Protein 5O5S (pdb70)

Nearest PDB structures (foldseek):
  5o5s-assembly1_A-2  TM=1.008E+00  e=9.135E-25  Escherichia coli
  5o5o-assembly1_A  TM=9.951E-01  e=2.339E-22  Escheric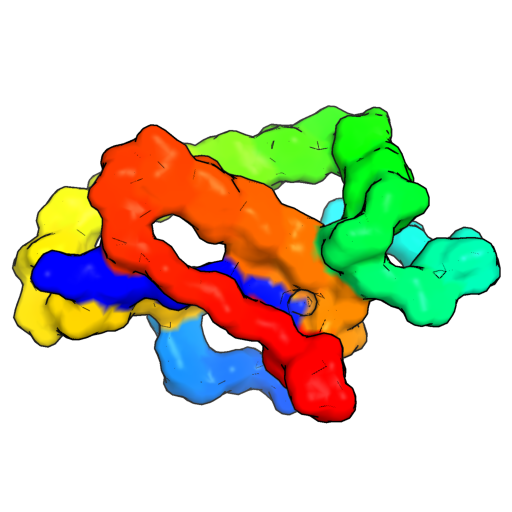hia coli
  5o5o-assembly1_B  TM=9.951E-01  e=4.835E-22  Escherichia coli
  5o5q-assembly1_A  TM=9.933E-01  e=6.726E-22  Escherichia coli
  5o5q-assembly1_C  TM=9.916E-01  e=3.070E-21  Escherichia coli

InterPro domains:
  IPR005337 RapZ-like family [MF_00636] (1-281)
  IPR005337 RapZ-like family [NF003828] (3-278)
  IPR005337 RapZ-like family [PIRSF005052] (2-283)
  IPR005337 RapZ-like family [PTHR30448] (2-283)
  IPR027417 P-loop containing nucleoside triphosphate hydrolase [G3DSA:3.40.50.300] (2-163)
  IPR027417 P-loop containing nucleoside triphosphate hydrolase [SSF52540] (2-151)
  IPR053930 RapZ-like, N-terminal domain [PF03668] (1-155)
  IPR053931 RapZ, C-terminal domain [PF22740] (161-279)

B-factor: mean 20.08, std 12.43, range [7.6, 77.26]

Foldseek 3Di:
DAEEEQEEFAVQVPDDPPAPAEAEPQVADDCCPVVVCNVAFQVDDVLVVVRVVDPVLVVVLVVVLVVVVVCVVVQVPVPHRYHYYYYYHHGQGGSSVNSSVSNQVVVVVVVHRYYYYRVNVVD

Solvent-accessible surface area: 6768 Å² total; per-residue (Å²): 135,13,24,2,18,0,0,0,3,0,49,128,101,39,95,14,179,61,27,70,60,58,37,62,0,106,136,4,25,58,1,105,188,57,108,76,7,41,93,56,25,3,89,54,168,62,0,25,53,35,1,81,168,57,118,71,0,112,70,31,20,95,90,8,57,31,97,0,56,107,88,6,84,123,15,69,113,77,119,80,76,126,0,4,0,0,0,0,5,70,26,0,68,24,15,0,0,18,0,0,45,56,0,9,85,46,0,150,67,146,70,72,79,41,112,53,93,21,63,27,50,100,158

Organism: Escherichia coli (strain K12) (NCBI:txid83333)

Radius of gyration: 14.07 Å; Cα contacts (8 Å, |Δi|>4): 223; chains: 1; bounding box: 33×39×24 Å

GO terms:
  GO:0060090 molecular adaptor activity (F, IDA)
  GO:0097367 carbohydrate derivative binding (F, IDA)
  GO:0003723 RNA binding (F, IDA)
  GO:0042802 identical protein binding (F, IDA)
  GO:0032991 protein-containing complex (C, IDA)
  GO:0051289 protein homotetramerization (P, IDA)
  GO:0050779 RNA destabilization (P, IMP)
  GO:0005515 protein binding (F, IPI)

Sequence (123 aa):
ELTMVFFESFGFKHGIPIDADYVFDVRFLPNPHWDPKLRPMTGLDKPVAAFLDRHTTEVHNFIYQTRSYLELWLPMLETNNRSYLTVAIGCTGGKHRSVYIAEQLADYFRSRGKNVQQSRHRTTLEK

Structure (mmCIF, N/CA/C/O backbone):
data_5O5S
#
_entry.id   5O5S
#
_cell.length_a   61.720
_cell.length_b   61.720
_cell.length_c   124.530
_cell.angle_alpha   90.00
_cell.angle_beta   90.00
_cell.angle_gamma   120.00
#
_symmetry.space_group_name_H-M   'P 65 2 2'
#
loop_
_entity.id
_entity.type
_entity.pdbx_description
1 polymer 'RNase adapter protein RapZ'
2 non-polymer 'MALONATE ION'
3 water water
#
loop_
_atom_site.group_PDB
_atom_site.id
_atom_site.type_symbol
_atom_site.label_atom_id
_atom_site.label_alt_id
_atom_site.label_comp_id
_atom_site.label_asym_id
_atom_site.label_entity_id
_atom_site.label_seq_id
_atom_site.pdbx_PDB_ins_code
_atom_site.Cartn_x
_atom_site.Cartn_y
_atom_site.Cartn_z
_atom_site.occupancy
_atom_site.B_iso_or_equiv
_atom_site.auth_seq_id
_atom_site.auth_comp_id
_atom_site.auth_asym_id
_atom_site.auth_atom_id
_atom_site.pdbx_PDB_model_num
ATOM 1 N N . GLU A 1 6 ? 36.430 -28.811 -30.025 1.00 37.19 159 GLU A N 1
ATOM 2 C CA . GLU A 1 6 ? 36.873 -27.910 -28.962 1.00 37.52 159 GLU A CA 1
ATOM 3 C C . GLU A 1 6 ? 35.749 -27.605 -27.980 1.00 33.38 159 GLU A C 1
ATOM 4 O O . GLU A 1 6 ? 34.572 -27.725 -28.303 1.00 36.23 159 GLU A O 1
ATOM 6 N N . LEU A 1 7 ? 36.135 -27.226 -26.771 1.00 29.22 160 LEU A N 1
ATOM 7 C CA . LEU A 1 7 ? 35.189 -26.765 -25.764 1.00 23.79 160 LEU A CA 1
ATOM 8 C C . LEU A 1 7 ? 34.335 -25.642 -26.338 1.00 19.08 160 LEU A C 1
ATOM 9 O O . LEU A 1 7 ? 34.851 -24.742 -26.999 1.00 20.94 160 LEU A O 1
ATOM 14 N N . THR A 1 8 ? 33.019 -25.754 -26.182 1.00 18.44 161 THR A N 1
ATOM 15 C CA . THR A 1 8 ? 32.081 -24.699 -26.550 1.00 15.05 161 THR A CA 1
ATOM 16 C C . THR A 1 8 ? 31.747 -23.883 -25.300 1.00 14.13 161 THR A C 1
ATOM 17 O O . THR A 1 8 ? 31.258 -24.438 -24.301 1.00 15.46 161 THR A O 1
ATOM 21 N N . MET A 1 9 ? 32.002 -22.577 -25.348 1.00 12.38 162 MET A N 1
ATOM 22 C CA . MET A 1 9 ? 31.674 -21.671 -24.247 1.00 11.77 162 MET A CA 1
ATOM 23 C C . MET A 1 9 ? 30.296 -21.105 -24.485 1.00 12.10 162 MET A C 1
ATOM 24 O O . MET A 1 9 ? 30.056 -20.415 -25.504 1.00 14.24 162 MET A O 1
ATOM 29 N N . VAL A 1 10 ? 29.355 -21.386 -23.601 1.00 9.82 163 VAL A N 1
ATOM 30 C CA . VAL A 1 10 ? 28.000 -20.899 -23.726 1.00 10.65 163 VAL A CA 1
ATOM 31 C C . VAL A 1 10 ? 27.850 -19.754 -22.734 1.00 9.93 163 VAL A C 1
ATOM 32 O O . VAL A 1 10 ? 28.151 -19.935 -21.517 1.00 11.66 163 VAL A O 1
ATOM 36 N N . PHE A 1 11 ? 27.363 -18.608 -23.140 1.00 9.42 164 PHE A N 1
ATOM 37 C CA A PHE A 1 11 ? 27.058 -17.485 -22.259 0.61 9.42 164 PHE A CA 1
ATOM 38 C CA B PHE A 1 11 ? 27.061 -17.512 -22.224 0.39 9.75 164 PHE A CA 1
ATOM 39 C C . PHE A 1 11 ? 25.571 -17.270 -22.279 1.00 9.72 164 PHE A C 1
ATOM 40 O O . PHE A 1 11 ? 25.012 -16.929 -23.340 1.00 10.94 164 PHE A O 1
ATOM 55 N N . GLU A 1 12 ? 24.909 -17.461 -21.132 1.00 8.49 165 GLU A N 1
ATOM 56 C CA . GLU A 1 12 ? 23.475 -17.321 -21.096 1.00 8.65 165 GLU A CA 1
ATOM 57 C C . GLU A 1 12 ? 23.057 -16.323 -20.049 1.00 8.60 165 GLU A C 1
ATOM 58 O O . GLU A 1 12 ? 23.596 -16.339 -18.909 1.00 11.63 165 GLU A O 1
ATOM 64 N N . SER A 1 13 ? 22.079 -15.514 -20.331 1.00 8.61 166 SER A N 1
ATOM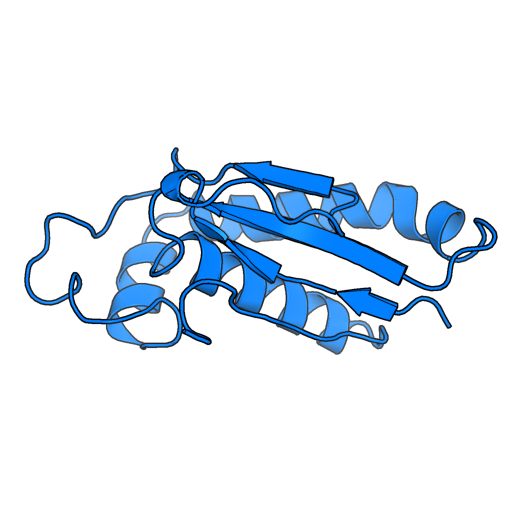 65 C CA . SER A 1 13 ? 21.434 -14.659 -19.349 1.00 8.54 166 SER A CA 1
ATOM 66 C C . SER A 1 13 ? 20.156 -15.318 -18.843 1.00 8.46 166 SER A C 1
ATOM 67 O O . SER A 1 13 ? 19.510 -16.112 -19.547 1.00 8.91 166 SER A O 1
ATOM 70 N N . PHE A 1 14 ? 19.782 -14.962 -17.606 1.00 8.88 167 PHE A N 1
ATOM 71 C CA . PHE A 1 14 ? 18.530 -15.461 -17.072 1.00 9.63 167 PHE A CA 1
ATOM 72 C C . PHE A 1 14 ? 18.080 -14.527 -15.960 1.00 9.71 167 PHE A C 1
ATOM 73 O O . PHE A 1 14 ? 18.866 -13.706 -15.441 1.00 9.48 167 PHE A O 1
ATOM 81 N N . GLY A 1 15 ? 16.823 -14.708 -15.554 1.00 10.87 168 GLY A N 1
ATOM 82 C CA . GLY A 1 15 ? 16.287 -14.027 -14.382 1.00 12.30 168 GLY A CA 1
ATOM 83 C C . GLY A 1 15 ? 16.197 -15.005 -13.221 1.00 11.55 168 GLY A C 1
ATOM 84 O O . GLY A 1 15 ? 15.625 -16.092 -13.351 1.00 11.83 168 GLY A O 1
ATOM 85 N N . PHE A 1 16 ? 16.763 -14.603 -12.080 1.00 11.65 169 PHE A N 1
ATOM 86 C CA . PHE A 1 16 ? 16.638 -15.429 -10.872 1.00 11.43 169 PHE A CA 1
ATOM 87 C C . PHE A 1 16 ? 15.171 -15.707 -10.539 1.00 13.28 169 PHE A C 1
ATOM 88 O O . PHE A 1 16 ? 14.840 -16.759 -9.980 1.00 14.06 169 PHE A O 1
ATOM 96 N N . LYS A 1 17 ? 14.260 -14.814 -10.906 1.00 13.60 170 LYS A N 1
ATOM 97 C CA . 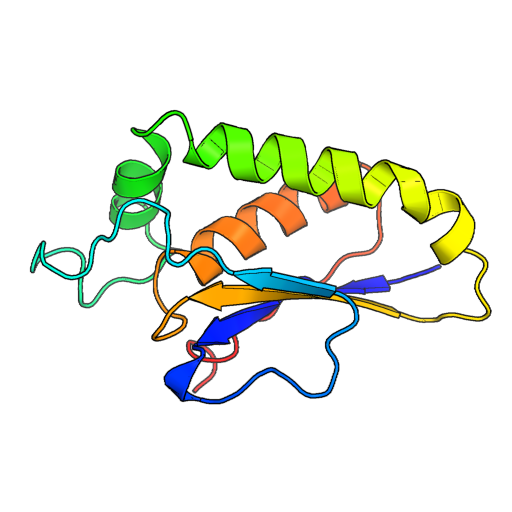LYS A 1 17 ? 12.853 -15.074 -10.631 1.00 15.59 170 LYS A CA 1
ATOM 98 C C . LYS A 1 17 ? 12.326 -16.299 -11.369 1.00 14.70 170 LYS A C 1
ATOM 99 O O . LYS A 1 17 ? 11.283 -16.846 -10.978 1.00 16.58 170 LYS A O 1
ATOM 104 N N . HIS A 1 18 ? 13.020 -16.726 -12.432 1.00 13.38 171 HIS A N 1
ATOM 105 C CA . HIS A 1 18 ? 12.632 -17.899 -13.194 1.00 15.13 171 HIS A CA 1
ATOM 106 C C . HIS A 1 18 ? 13.452 -19.131 -12.847 1.00 15.32 171 HIS A C 1
ATOM 107 O O . HIS A 1 18 ? 13.232 -20.188 -13.458 1.00 17.17 171 HIS A O 1
ATOM 114 N N . GLY A 1 19 ? 14.431 -18.999 -11.959 1.00 13.32 172 GLY A N 1
ATOM 115 C CA . GLY A 1 19 ? 15.278 -20.106 -11.566 1.00 13.83 172 GLY A CA 1
ATOM 116 C C . GLY A 1 19 ? 16.591 -20.159 -12.343 1.00 11.62 172 GLY A C 1
ATOM 117 O O . GLY A 1 19 ? 16.736 -19.617 -13.453 1.00 13.38 172 GLY A O 1
ATOM 118 N N . ILE A 1 20 ? 17.570 -20.816 -11.736 1.00 11.25 173 ILE A N 1
ATOM 119 C CA . ILE A 1 20 ? 18.890 -20.926 -12.355 1.00 10.36 173 ILE A CA 1
ATOM 120 C C . ILE A 1 20 ? 18.818 -21.954 -13.485 1.00 10.13 173 ILE A C 1
ATOM 121 O O . ILE A 1 20 ? 18.282 -23.054 -13.286 1.00 10.12 173 ILE A O 1
ATOM 126 N N . PRO A 1 21 ? 19.356 -21.660 -14.660 1.00 9.69 174 PRO A N 1
ATOM 127 C CA . PRO A 1 21 ? 19.317 -22.643 -15.743 1.00 9.88 174 PRO A CA 1
ATOM 128 C C . PRO A 1 21 ? 20.034 -23.933 -15.396 1.00 10.17 174 PRO A C 1
ATOM 129 O O . PRO A 1 21 ? 21.135 -23.922 -14.835 1.00 10.75 174 PRO A O 1
ATOM 133 N N . ILE A 1 22 ? 19.419 -25.068 -15.764 1.00 9.88 175 ILE A N 1
ATOM 134 C CA . ILE A 1 22 ? 19.939 -26.346 -15.300 1.00 11.10 175 ILE A CA 1
ATOM 135 C C . ILE A 1 22 ? 21.227 -26.735 -16.002 1.00 10.95 175 ILE A C 1
ATOM 136 O O . ILE A 1 22 ? 21.930 -27.648 -15.505 1.00 11.32 175 ILE A O 1
ATOM 141 N N . ASP A 1 23 ? 21.573 -26.076 -17.111 1.00 9.88 176 ASP A N 1
ATOM 142 C CA . ASP A 1 23 ? 22.815 -26.409 -17.778 1.00 11.17 176 ASP A CA 1
ATOM 143 C C . ASP A 1 23 ? 23.991 -25.569 -17.300 1.00 9.93 176 ASP A C 1
ATOM 144 O O . ASP A 1 23 ? 25.094 -25.693 -17.836 1.00 11.20 176 ASP A O 1
ATOM 149 N N . ALA A 1 24 ? 23.811 -24.716 -16.288 1.00 9.22 177 ALA A N 1
ATOM 150 C CA . ALA A 1 24 ? 24.893 -23.822 -15.895 1.00 9.59 177 ALA A CA 1
ATOM 151 C C . ALA A 1 24 ? 26.009 -24.574 -15.175 1.00 9.47 177 ALA A C 1
ATOM 152 O O . ALA A 1 24 ? 25.762 -25.428 -14.299 1.00 10.82 177 ALA A O 1
ATOM 154 N N . ASP A 1 25 ? 27.247 -24.197 -15.465 1.00 9.57 178 ASP A N 1
ATOM 155 C CA . ASP A 1 25 ? 28.437 -24.629 -14.710 1.00 9.45 178 ASP A CA 1
ATOM 156 C C . ASP A 1 25 ? 28.934 -23.545 -13.773 1.00 9.29 178 ASP A C 1
ATOM 157 O O . ASP A 1 25 ? 29.286 -23.839 -12.606 1.00 10.34 178 ASP A O 1
ATOM 162 N N . TYR A 1 26 ? 28.975 -22.308 -14.221 1.00 8.96 179 TYR A N 1
ATOM 163 C CA . TYR A 1 26 ? 29.232 -21.129 -13.420 1.00 9.21 179 TYR A CA 1
ATOM 164 C C . TYR A 1 26 ? 28.010 -20.266 -13.436 1.00 8.85 179 TYR A C 1
ATOM 165 O O . TYR A 1 26 ? 27.362 -20.137 -14.510 1.00 9.76 179 TYR A O 1
ATOM 174 N N . VAL A 1 27 ? 27.697 -19.620 -12.315 1.00 8.15 180 VAL A N 1
ATOM 175 C CA . VAL A 1 27 ? 26.624 -18.659 -12.222 1.00 8.14 180 VAL A CA 1
ATOM 176 C C . VAL A 1 27 ? 27.165 -17.420 -11.567 1.00 7.93 180 VAL A C 1
ATOM 177 O O . VAL A 1 27 ? 27.786 -17.521 -10.479 1.00 8.61 180 VAL A O 1
ATOM 181 N N . PHE A 1 28 ? 26.957 -16.254 -12.188 1.00 7.93 181 PHE A N 1
ATOM 182 C CA . PHE A 1 28 ? 27.370 -14.971 -11.642 1.00 9.03 181 PHE A CA 1
ATOM 183 C C . PHE A 1 28 ? 26.167 -14.072 -11.490 1.00 8.44 181 PHE A C 1
ATOM 184 O O . PHE A 1 28 ? 25.455 -13.789 -12.464 1.00 10.15 181 PHE A O 1
ATOM 192 N N . ASP A 1 29 ? 25.954 -13.595 -10.260 1.00 9.80 182 ASP A N 1
ATOM 193 C CA . ASP A 1 29 ? 24.861 -12.700 -9.930 1.00 10.37 182 AS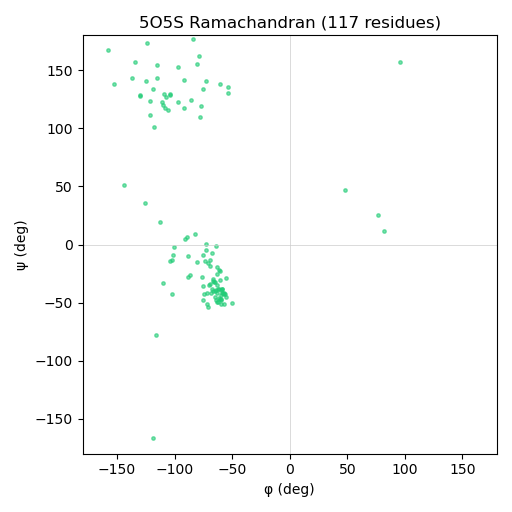P A CA 1
ATOM 194 C C . ASP A 1 29 ? 25.292 -11.259 -10.201 1.00 10.00 182 ASP A C 1
ATOM 195 O O . ASP A 1 29 ? 26.291 -10.796 -9.648 1.00 13.23 182 ASP A O 1
ATOM 200 N N . VAL A 1 30 ? 24.527 -10.534 -11.024 1.00 9.59 183 VAL A N 1
ATOM 201 C CA . VAL A 1 30 ? 24.841 -9.138 -11.325 1.00 11.48 183 VAL A CA 1
ATOM 202 C C . VAL A 1 30 ? 23.798 -8.177 -10.750 1.00 11.62 183 VAL A C 1
ATOM 203 O O . VAL A 1 30 ? 23.695 -7.037 -11.209 1.00 12.46 183 VAL A O 1
ATOM 207 N N . ARG A 1 31 ? 23.011 -8.615 -9.759 1.00 11.61 184 ARG A N 1
ATOM 208 C CA . ARG A 1 31 ? 21.981 -7.754 -9.177 1.00 11.52 184 ARG A CA 1
ATOM 209 C C . ARG A 1 31 ? 22.537 -6.569 -8.400 1.00 12.80 184 ARG A C 1
ATOM 210 O O . ARG A 1 31 ? 21.763 -5.689 -8.027 1.00 14.84 184 ARG A O 1
ATOM 218 N N . PHE A 1 32 ? 23.851 -6.498 -8.191 1.00 13.84 185 PHE A N 1
ATOM 219 C CA . PHE A 1 32 ? 24.477 -5.360 -7.531 1.00 14.69 185 PHE A CA 1
ATOM 220 C C . PHE A 1 32 ? 24.864 -4.249 -8.510 1.00 17.05 185 PHE A C 1
ATOM 221 O O . PHE A 1 32 ? 25.250 -3.151 -8.072 1.00 18.83 185 PHE A O 1
ATOM 229 N N . LEU A 1 33 ? 24.792 -4.513 -9.817 1.00 14.61 186 LEU A N 1
ATOM 230 C CA . LEU A 1 33 ? 25.152 -3.506 -10.799 1.00 16.57 186 LEU A CA 1
ATOM 231 C C . LEU A 1 33 ? 24.016 -2.498 -10.964 1.00 16.68 186 LEU A C 1
ATOM 232 O O . LEU A 1 33 ? 22.875 -2.768 -10.574 1.00 15.08 186 LEU A O 1
ATOM 237 N N . PRO A 1 34 ? 24.300 -1.330 -11.542 1.00 19.98 187 PRO A N 1
ATOM 238 C CA . PRO A 1 34 ? 23.258 -0.302 -11.672 1.00 21.54 187 PRO A CA 1
ATOM 239 C C . PRO A 1 34 ? 22.004 -0.829 -12.346 1.00 19.85 187 PRO A C 1
ATOM 240 O O . PRO A 1 34 ? 22.061 -1.542 -13.346 1.00 18.66 187 PRO A O 1
ATOM 244 N N . ASN A 1 35 ? 20.864 -0.475 -11.776 1.00 20.01 188 ASN A N 1
ATOM 245 C CA . ASN A 1 35 ? 19.606 -1.111 -12.102 1.00 22.05 188 ASN A CA 1
ATOM 246 C C . ASN A 1 35 ? 18.782 -0.155 -12.953 1.00 23.75 188 ASN A C 1
ATOM 247 O O . ASN A 1 35 ? 18.388 0.916 -12.471 1.00 23.83 188 ASN A O 1
ATOM 252 N N . PRO A 1 36 ? 18.483 -0.484 -14.207 1.00 24.00 189 PRO A N 1
ATOM 253 C CA . PRO A 1 36 ? 17.676 0.419 -15.036 1.00 29.36 189 PRO A CA 1
ATOM 254 C C . PRO A 1 36 ? 16.175 0.311 -14.821 1.00 37.91 189 PRO A C 1
ATOM 255 O O . PRO A 1 36 ? 15.419 0.946 -15.561 1.00 37.23 189 PRO A O 1
ATOM 259 N N . HIS A 1 37 ? 15.743 -0.427 -13.797 1.00 46.43 190 HIS A N 1
ATOM 260 C CA . HIS A 1 37 ? 14.339 -0.798 -13.645 1.00 55.57 190 HIS A CA 1
ATOM 261 C C . HIS A 1 37 ? 13.428 0.403 -13.450 1.00 54.91 190 HIS A C 1
ATOM 262 O O . HIS A 1 37 ? 12.228 0.313 -13.730 1.00 58.34 190 HIS A O 1
ATOM 269 N N . TRP A 1 38 ? 13.945 1.515 -12.935 1.00 41.44 191 TRP A N 1
ATOM 270 C CA . TRP A 1 38 ? 13.058 2.624 -12.612 1.00 37.34 191 TRP A CA 1
ATOM 271 C C . TRP A 1 38 ? 13.063 3.738 -13.648 1.00 40.42 191 TRP A C 1
ATOM 272 O O . TRP A 1 38 ? 12.230 4.652 -13.552 1.00 39.04 191 TRP A O 1
ATOM 283 N N . ASP A 1 39 ? 13.975 3.690 -14.627 1.00 50.89 192 ASP A N 1
ATOM 284 C CA . ASP A 1 39 ? 13.869 4.578 -15.772 1.00 51.88 192 ASP A CA 1
ATOM 285 C C . ASP A 1 39 ? 12.801 3.998 -16.687 1.00 50.66 192 ASP A C 1
ATOM 286 O O . ASP A 1 39 ? 13.024 2.956 -17.319 1.00 49.76 192 ASP A O 1
ATOM 291 N N . PRO A 1 40 ? 11.638 4.640 -16.789 1.00 48.74 193 PRO A N 1
ATOM 292 C CA . PRO A 1 40 ? 10.541 4.050 -17.570 1.00 46.73 193 PRO A CA 1
ATOM 293 C C . PRO A 1 40 ? 10.873 3.846 -19.029 1.00 43.14 193 PRO A C 1
ATOM 294 O O . PRO A 1 40 ? 10.335 2.917 -19.640 1.00 44.64 193 PRO A O 1
ATOM 298 N N . LYS A 1 41 ? 11.735 4.684 -19.614 1.00 37.98 194 LYS A N 1
ATOM 299 C CA . LYS A 1 41 ? 12.092 4.474 -21.012 1.00 36.00 194 LYS A CA 1
ATOM 300 C C . LYS A 1 41 ? 12.888 3.192 -21.207 1.00 30.83 194 LYS A C 1
ATOM 301 O O . LYS A 1 41 ? 12.762 2.547 -22.256 1.00 30.49 194 LYS A O 1
ATOM 304 N N . LEU A 1 42 ? 13.686 2.785 -20.211 1.00 26.86 195 LEU A N 1
ATOM 305 C CA . LEU A 1 42 ? 14.516 1.593 -20.353 1.00 25.06 195 LEU A CA 1
ATOM 306 C C . LEU A 1 42 ? 13.788 0.317 -19.985 1.00 22.95 195 LEU A C 1
ATOM 307 O O . LEU A 1 42 ? 14.160 -0.754 -20.474 1.00 21.44 195 LEU A O 1
ATOM 312 N N . ARG A 1 43 ? 12.781 0.393 -19.114 1.00 25.09 196 ARG A N 1
ATOM 313 C CA . ARG A 1 43 ? 12.082 -0.816 -18.675 1.00 25.69 196 ARG A CA 1
ATOM 314 C C . ARG A 1 43 ? 11.631 -1.715 -19.819 1.00 25.20 196 ARG A C 1
ATOM 315 O O . ARG A 1 43 ? 11.912 -2.922 -19.767 1.00 25.55 196 ARG A O 1
ATOM 318 N N . PRO A 1 44 ? 10.945 -1.223 -20.860 1.00 24.90 197 PRO A N 1
ATOM 319 C CA . PRO A 1 44 ? 10.514 -2.130 -21.933 1.00 26.13 197 PRO A CA 1
ATOM 320 C C . PRO A 1 44 ? 11.625 -2.558 -22.875 1.00 24.40 197 PRO A C 1
ATOM 321 O O . PRO A 1 44 ? 11.392 -3.456 -23.692 1.00 25.49 197 PRO A O 1
ATOM 325 N N . MET A 1 45 ? 12.815 -1.963 -22.789 1.00 21.47 198 MET A N 1
ATOM 326 C CA . MET A 1 45 ? 13.938 -2.350 -23.633 1.00 19.52 198 MET A CA 1
ATOM 327 C C . MET A 1 45 ? 14.673 -3.554 -23.037 1.00 16.69 198 MET A C 1
ATOM 328 O O . MET A 1 45 ? 14.329 -4.069 -21.972 1.00 18.18 198 MET A O 1
ATOM 333 N N . THR A 1 46 ? 15.672 -4.039 -23.759 1.00 15.65 199 THR A N 1
ATOM 334 C CA . THR A 1 46 ? 16.500 -5.132 -23.273 1.00 14.48 199 THR A CA 1
ATOM 335 C C . THR A 1 46 ? 17.968 -4.732 -23.267 1.00 12.49 199 THR A C 1
ATOM 336 O O . THR A 1 46 ? 18.355 -3.697 -23.820 1.00 13.71 199 THR A O 1
ATOM 340 N N . GLY A 1 47 ? 18.816 -5.603 -22.710 1.00 12.53 200 GLY A N 1
ATOM 341 C CA . GLY A 1 47 ? 20.234 -5.312 -22.762 1.00 13.95 200 GLY A CA 1
ATOM 342 C C . GLY A 1 47 ? 20.888 -5.471 -24.102 1.00 14.39 200 GLY A C 1
ATOM 343 O O . GLY A 1 47 ? 22.085 -5.202 -24.212 1.00 15.31 200 GLY A O 1
ATOM 344 N N . LEU A 1 48 ? 20.123 -5.852 -25.128 1.00 12.79 201 LEU A N 1
ATOM 345 C CA . LEU A 1 48 ? 20.595 -5.780 -26.514 1.00 14.59 201 LEU A CA 1
ATOM 346 C C . LEU A 1 48 ? 20.477 -4.368 -27.083 1.00 15.42 201 LEU A C 1
ATOM 347 O O . LEU A 1 48 ? 21.040 -4.092 -28.151 1.00 18.14 201 LEU A O 1
ATOM 352 N N . ASP A 1 49 ? 19.718 -3.492 -26.440 1.00 14.41 202 ASP A N 1
ATOM 353 C CA . ASP A 1 49 ? 19.382 -2.187 -26.983 1.00 15.72 202 ASP A CA 1
ATOM 354 C C . ASP A 1 49 ? 20.383 -1.145 -26.529 1.00 15.78 202 ASP A C 1
ATOM 355 O O . ASP A 1 49 ? 20.829 -1.141 -25.385 1.00 16.22 202 ASP A O 1
ATOM 360 N N . LYS A 1 50 ? 20.709 -0.235 -27.444 1.00 16.81 203 LYS A N 1
ATOM 361 C CA . LYS A 1 50 ? 21.745 0.753 -27.182 1.00 16.87 203 LYS A CA 1
ATOM 362 C C . LYS A 1 50 ? 21.494 1.632 -25.977 1.00 15.98 203 LYS A C 1
ATOM 363 O O . LYS A 1 50 ? 22.462 1.886 -25.243 1.00 15.77 203 LYS A O 1
ATOM 369 N N . PRO A 1 51 ? 20.270 2.083 -25.678 1.00 15.69 204 PRO A N 1
ATOM 370 C CA . PRO A 1 51 ? 20.102 2.905 -24.472 1.00 16.64 204 PRO A CA 1
ATOM 371 C C . PRO A 1 51 ? 20.382 2.156 -23.206 1.00 17.12 204 PRO A C 1
ATOM 372 O O . PRO A 1 51 ? 20.883 2.762 -22.259 1.00 16.09 204 PRO A O 1
ATOM 376 N N . VAL A 1 52 ? 20.094 0.851 -23.162 1.00 14.95 205 VAL A N 1
ATOM 377 C CA . VAL A 1 52 ? 20.364 0.084 -21.954 1.00 13.54 205 VAL A CA 1
ATOM 378 C C . VAL A 1 52 ? 21.861 -0.162 -21.820 1.00 12.52 205 VAL A C 1
ATOM 379 O O . VAL A 1 52 ? 22.422 -0.016 -20.735 1.00 12.57 205 VAL A O 1
ATOM 383 N N . ALA A 1 53 ? 22.529 -0.506 -22.924 1.00 12.26 206 ALA A N 1
ATOM 384 C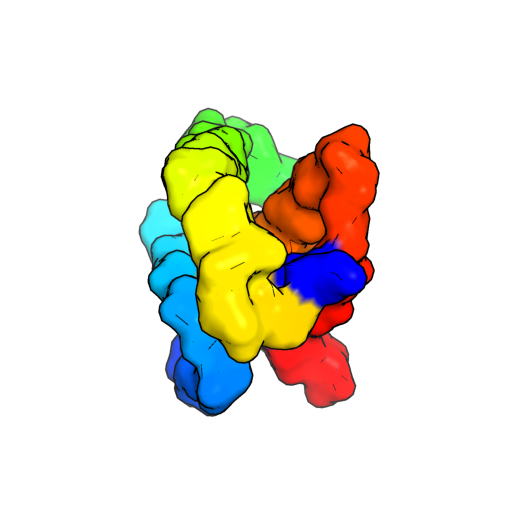 CA . ALA A 1 53 ? 23.974 -0.677 -22.893 1.00 12.48 206 ALA A CA 1
ATOM 385 C C . ALA A 1 53 ? 24.660 0.601 -22.439 1.00 11.86 206 ALA A C 1
ATOM 386 O O . ALA A 1 53 ? 25.577 0.553 -21.628 1.00 13.29 206 ALA A O 1
ATOM 388 N N . ALA A 1 54 ? 24.206 1.760 -22.914 1.00 12.35 207 ALA A N 1
ATOM 389 C CA . ALA A 1 54 ? 24.795 3.043 -22.516 1.00 13.53 207 ALA A CA 1
ATOM 390 C C . ALA A 1 54 ? 24.546 3.351 -21.042 1.00 12.91 207 ALA A C 1
ATOM 391 O O . ALA A 1 54 ? 25.454 3.834 -20.346 1.00 15.07 207 ALA A O 1
ATOM 393 N N . PHE A 1 55 ? 23.329 3.050 -20.534 1.00 12.49 208 PHE A N 1
ATOM 394 C CA . PHE A 1 55 ? 23.020 3.225 -19.117 1.00 14.50 208 PHE A CA 1
ATOM 395 C C . PHE A 1 55 ? 23.982 2.427 -18.252 1.00 14.01 208 PHE A C 1
ATOM 396 O O . PHE A 1 55 ? 24.435 2.910 -17.219 1.00 17.14 208 PHE A O 1
ATOM 404 N N . LEU A 1 56 ? 24.297 1.196 -18.664 1.00 12.85 209 LEU A N 1
ATOM 405 C CA . LEU A 1 56 ? 25.191 0.348 -17.892 1.00 12.26 209 LEU A CA 1
ATOM 406 C C . LEU A 1 56 ? 26.634 0.791 -18.049 1.00 12.55 209 LEU A C 1
ATOM 407 O O . LEU A 1 56 ? 27.363 0.956 -17.058 1.00 13.80 209 LEU A O 1
ATOM 412 N N . ASP A 1 57 ? 27.064 1.029 -19.291 1.00 12.23 210 ASP A N 1
ATOM 413 C CA . ASP A 1 57 ? 28.467 1.313 -19.490 1.00 13.78 210 ASP A CA 1
ATOM 414 C C . ASP A 1 57 ? 28.923 2.657 -18.941 1.00 12.52 210 ASP A C 1
ATOM 415 O O . ASP A 1 57 ? 30.141 2.859 -18.813 1.00 13.24 210 ASP A O 1
ATOM 420 N N . ARG A 1 58 ? 28.013 3.573 -18.576 1.00 11.67 211 ARG A N 1
ATOM 421 C CA . ARG A 1 58 ? 28.492 4.807 -17.951 1.00 13.81 211 ARG A CA 1
ATOM 422 C C . ARG A 1 58 ? 28.987 4.604 -16.531 1.00 14.13 211 ARG A C 1
ATOM 423 O O . ARG A 1 58 ? 29.547 5.529 -15.954 1.00 15.59 211 ARG A O 1
ATOM 431 N N . HIS A 1 59 ? 28.860 3.411 -15.987 1.00 13.60 212 HIS A N 1
ATOM 432 C CA . HIS A 1 59 ? 29.281 3.108 -14.627 1.00 14.41 212 HIS A CA 1
ATOM 433 C C . HIS A 1 59 ? 30.539 2.265 -14.701 1.00 14.87 212 HIS A C 1
ATOM 434 O O . HIS A 1 59 ? 30.538 1.193 -15.303 1.00 14.61 212 HIS A O 1
ATOM 441 N N . THR A 1 60 ? 31.583 2.699 -14.005 1.00 15.33 213 THR A N 1
ATOM 442 C CA A THR A 1 60 ? 32.868 2.016 -14.125 0.20 14.81 213 THR A CA 1
ATOM 443 C CA B THR A 1 60 ? 32.883 2.027 -14.074 0.80 15.56 213 THR A CA 1
ATOM 444 C C . THR A 1 60 ? 32.797 0.562 -13.669 1.00 14.16 213 THR A C 1
ATOM 445 O O . THR A 1 60 ? 33.529 -0.274 -14.192 1.00 14.37 213 THR A O 1
ATOM 452 N N . GLU A 1 61 ? 31.931 0.235 -12.727 1.00 13.68 214 GLU A N 1
ATOM 453 C CA . GLU A 1 61 ? 31.904 -1.133 -12.247 1.00 12.99 214 GLU A CA 1
ATOM 454 C C . GLU A 1 61 ? 31.381 -2.117 -13.272 1.00 11.86 214 GLU A C 1
ATOM 455 O O . GLU A 1 61 ? 31.595 -3.322 -13.111 1.00 12.98 214 GLU A O 1
ATOM 461 N N . VAL A 1 62 ? 30.674 -1.636 -14.295 1.00 11.82 215 VAL A N 1
ATOM 462 C CA . VAL A 1 62 ? 30.157 -2.551 -15.309 1.00 11.64 215 VAL A CA 1
ATOM 463 C C . VAL A 1 62 ? 31.297 -3.075 -16.161 1.00 11.50 215 VAL A C 1
ATOM 464 O O . VAL A 1 62 ? 31.488 -4.293 -16.287 1.00 12.07 215 VAL A O 1
ATOM 468 N N . HIS A 1 63 ? 32.113 -2.165 -16.733 1.00 11.64 216 HIS A N 1
ATOM 469 C CA . HIS A 1 63 ? 33.272 -2.650 -17.463 1.00 12.39 216 HIS A CA 1
ATOM 470 C C . HIS A 1 63 ? 34.173 -3.463 -16.529 1.00 11.94 216 HIS A C 1
ATOM 471 O O . HIS A 1 63 ? 34.731 -4.487 -16.934 1.00 11.36 216 HIS A O 1
ATOM 478 N N . ASN A 1 64 ? 34.341 -3.028 -15.277 1.00 11.82 217 ASN A N 1
ATOM 479 C CA . ASN A 1 64 ? 35.237 -3.795 -14.425 1.00 12.59 217 ASN A CA 1
ATOM 480 C C . ASN A 1 64 ? 34.678 -5.203 -14.189 1.00 12.11 217 ASN A C 1
ATOM 481 O O . ASN A 1 64 ? 35.434 -6.184 -14.177 1.00 11.57 217 ASN A O 1
ATOM 486 N N . PHE A 1 65 ? 33.355 -5.333 -14.012 1.00 11.32 218 PHE A N 1
ATOM 487 C CA . PHE A 1 65 ? 32.794 -6.676 -13.840 1.00 11.41 218 PHE A CA 1
ATOM 488 C C . PHE A 1 65 ? 33.091 -7.567 -15.047 1.00 10.66 218 PHE A C 1
ATOM 489 O O . PHE A 1 65 ? 33.469 -8.727 -14.878 1.00 11.27 218 PHE A O 1
ATOM 497 N N . ILE A 1 66 ? 32.932 -7.040 -16.264 1.00 10.77 219 ILE A N 1
ATOM 498 C CA . ILE A 1 66 ? 33.203 -7.831 -17.462 1.00 10.63 219 ILE A CA 1
ATOM 499 C C . ILE A 1 66 ? 34.664 -8.222 -17.505 1.00 10.68 219 ILE A C 1
ATOM 500 O O . ILE A 1 66 ? 34.997 -9.397 -17.697 1.00 10.87 219 ILE A O 1
ATOM 505 N N . TYR A 1 67 ? 35.561 -7.234 -17.315 1.00 11.46 220 TYR A N 1
ATOM 506 C CA . TYR A 1 67 ? 36.990 -7.513 -17.372 1.00 11.85 220 TYR A CA 1
ATOM 507 C C . TYR A 1 67 ? 37.414 -8.510 -16.304 1.00 10.64 220 TYR A C 1
ATOM 508 O O . TYR A 1 67 ? 38.155 -9.459 -16.592 1.00 11.57 220 TYR A O 1
ATOM 517 N N . GLN A 1 68 ? 36.948 -8.310 -15.069 1.00 11.00 221 GLN A N 1
ATOM 518 C CA . GLN A 1 68 ? 37.382 -9.192 -13.995 1.00 11.04 221 GLN A CA 1
ATOM 519 C C . GLN A 1 68 ? 36.798 -10.581 -14.155 1.00 10.41 221 GLN A C 1
ATOM 520 O O . GLN A 1 68 ? 37.450 -11.574 -13.778 1.00 10.78 221 GLN A O 1
ATOM 526 N N . THR A 1 69 ? 35.570 -10.677 -14.669 1.00 10.92 222 THR A N 1
ATOM 527 C CA . THR A 1 69 ? 34.964 -11.990 -14.828 1.00 10.82 222 THR A CA 1
ATOM 528 C C . THR A 1 69 ? 35.622 -12.773 -15.951 1.00 9.47 222 THR A C 1
ATOM 529 O O . THR A 1 69 ? 35.899 -13.976 -15.801 1.00 10.54 222 THR A O 1
ATOM 533 N N . ARG A 1 70 ? 35.914 -12.128 -17.076 1.00 10.65 223 ARG A N 1
ATOM 534 C CA . ARG A 1 70 ? 36.634 -12.896 -18.100 1.00 11.02 223 ARG A CA 1
ATOM 535 C C . ARG A 1 70 ? 38.028 -13.274 -17.618 1.00 11.55 223 ARG A C 1
ATOM 536 O O . ARG A 1 70 ? 38.512 -14.367 -17.940 1.00 11.44 223 ARG A O 1
ATOM 544 N N . SER A 1 71 ? 38.662 -12.420 -16.787 1.00 11.14 224 SER A N 1
ATOM 545 C CA . SER A 1 71 ? 40.003 -12.747 -16.328 1.00 11.24 224 SER A CA 1
ATOM 546 C C . SER A 1 71 ? 39.944 -13.944 -15.389 1.00 10.69 224 SER A C 1
ATOM 547 O O . SER A 1 71 ? 40.800 -14.831 -15.425 1.00 12.09 224 SER A O 1
ATOM 550 N N . TYR A 1 72 ? 38.947 -13.966 -14.506 1.00 10.38 225 TYR A N 1
ATOM 551 C CA . TYR A 1 72 ? 38.784 -15.094 -13.595 1.00 11.27 225 TYR A CA 1
ATOM 552 C C . TYR A 1 72 ? 38.562 -16.373 -14.389 1.00 10.85 225 TYR A C 1
ATOM 553 O O . TYR A 1 72 ? 39.204 -17.393 -14.132 1.00 11.62 225 TYR A O 1
ATOM 562 N N . LEU A 1 73 ? 37.669 -16.326 -15.383 1.00 10.67 226 LEU A N 1
ATOM 563 C CA . LEU A 1 73 ? 37.424 -17.529 -16.170 1.00 11.48 226 LEU A CA 1
ATOM 564 C C . LEU A 1 73 ? 38.694 -17.997 -16.885 1.00 12.02 226 LEU A C 1
ATOM 565 O O . LEU A 1 73 ? 38.936 -19.208 -17.018 1.00 12.76 226 LEU A O 1
ATOM 570 N N . GLU A 1 74 ? 39.508 -17.047 -17.388 1.00 12.03 227 GLU A N 1
ATOM 571 C CA . GLU A 1 74 ? 40.753 -17.401 -18.068 1.00 13.26 227 GLU A CA 1
ATOM 572 C C . GLU A 1 74 ? 41.751 -18.132 -17.186 1.00 14.40 227 GLU A C 1
ATOM 573 O O . GLU A 1 74 ? 42.620 -18.814 -17.729 1.00 16.79 227 GLU A O 1
ATOM 579 N N . LEU A 1 75 ? 41.656 -18.008 -15.861 1.00 12.93 228 LEU A N 1
ATOM 580 C CA . LEU A 1 75 ? 42.549 -18.777 -14.992 1.00 14.59 228 LEU A CA 1
ATOM 581 C C . LEU A 1 75 ? 42.306 -20.267 -15.165 1.00 14.27 228 LEU A C 1
ATOM 582 O O . LEU A 1 75 ? 43.237 -21.068 -15.020 1.00 16.85 228 LEU A O 1
ATOM 587 N N . TRP A 1 76 ? 41.057 -20.670 -15.396 1.00 13.81 229 TRP A N 1
ATOM 588 C CA . TRP A 1 76 ? 40.690 -22.090 -15.358 1.00 14.04 229 TRP A CA 1
ATOM 589 C C . TRP A 1 76 ? 40.496 -22.673 -16.730 1.00 15.10 229 TRP A C 1
ATOM 590 O O . TRP A 1 76 ? 40.435 -23.898 -16.854 1.00 16.73 229 TRP A O 1
ATOM 601 N N . LEU A 1 77 ? 40.385 -21.815 -17.734 1.00 16.71 230 LEU A N 1
ATOM 602 C CA . LEU A 1 77 ? 40.016 -22.271 -19.067 1.00 19.58 230 LEU A CA 1
ATOM 603 C C . LEU A 1 77 ? 40.967 -23.328 -19.591 1.00 21.84 230 LEU A C 1
ATOM 604 O O . LEU A 1 77 ? 40.480 -24.336 -20.131 1.00 24.59 230 LEU A O 1
ATOM 609 N N . PRO A 1 78 ? 42.291 -23.212 -19.432 1.00 23.56 231 PRO A N 1
ATOM 610 C CA . PRO A 1 78 ? 43.152 -24.290 -19.928 1.00 28.04 231 PRO A CA 1
ATOM 611 C C . PRO A 1 78 ? 42.858 -25.643 -19.308 1.00 27.83 231 PRO A C 1
ATOM 612 O O . PRO A 1 78 ? 42.895 -26.656 -20.027 1.00 30.94 231 PRO A O 1
ATOM 616 N N . MET A 1 79 ? 42.542 -25.690 -18.011 1.00 25.95 232 MET A N 1
ATOM 617 C CA . MET A 1 79 ? 42.175 -26.957 -17.395 1.00 27.34 232 MET A CA 1
ATOM 618 C C . MET A 1 79 ? 40.764 -27.400 -17.755 1.00 29.69 232 MET A C 1
ATOM 619 O O . MET A 1 79 ? 40.488 -28.606 -17.797 1.00 34.61 232 MET A O 1
ATOM 624 N N . LEU A 1 80 ? 39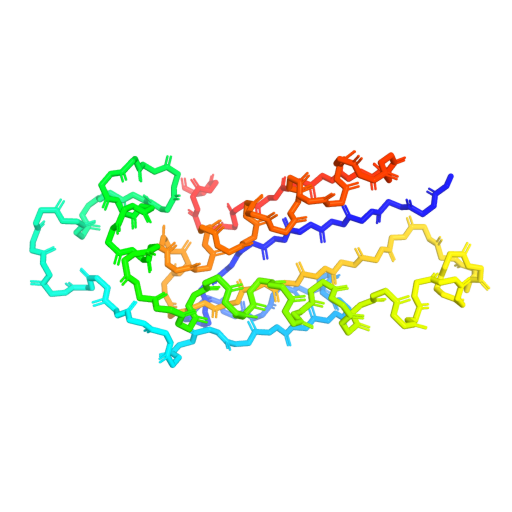.870 -26.464 -18.040 1.00 27.20 233 LEU A N 1
ATOM 625 C CA . LEU A 1 80 ? 38.521 -26.835 -18.454 1.00 29.89 233 LEU A CA 1
ATOM 626 C C . LEU A 1 80 ? 38.481 -27.334 -19.890 1.00 35.32 233 LEU A C 1
ATOM 627 O O . LEU A 1 80 ? 37.715 -28.253 -20.195 1.00 36.54 233 LEU A O 1
ATOM 632 N N . GLU A 1 81 ? 39.303 -26.751 -20.772 1.00 38.42 234 GLU A N 1
ATOM 633 C CA . GLU A 1 81 ? 39.357 -27.179 -22.165 1.00 47.08 234 GLU A CA 1
ATOM 634 C C . GLU A 1 81 ? 39.849 -28.599 -22.295 1.00 55.03 234 GLU A C 1
ATOM 635 O O . GLU A 1 81 ? 39.918 -29.120 -23.413 1.00 56.48 234 GLU A O 1
ATOM 641 N N . THR A 1 82 ? 40.176 -29.225 -21.172 1.00 59.88 235 THR A N 1
ATOM 642 C CA . THR A 1 82 ? 40.713 -30.573 -21.118 1.00 64.40 235 THR A CA 1
ATOM 643 C C . THR A 1 82 ? 40.178 -31.298 -19.879 1.00 61.02 235 THR A C 1
ATOM 644 O O . THR A 1 82 ? 40.928 -31.877 -19.092 1.00 60.80 235 THR A O 1
ATOM 648 N N . ASN A 1 83 ? 38.856 -31.273 -19.702 1.00 57.51 236 ASN A N 1
ATOM 649 C CA . ASN A 1 83 ? 38.146 -31.798 -18.533 1.00 53.91 236 ASN A CA 1
ATOM 650 C C . ASN A 1 83 ? 37.073 -32.788 -18.985 1.00 55.16 236 ASN A C 1
ATOM 651 O O . ASN A 1 83 ? 35.987 -32.875 -18.399 1.00 55.94 236 ASN A O 1
ATOM 656 N N . ASN A 1 84 ? 37.378 -33.549 -20.046 1.00 54.49 237 ASN A N 1
ATOM 657 C CA . ASN A 1 84 ? 36.425 -34.459 -20.694 1.00 53.33 237 ASN A CA 1
ATOM 658 C C . ASN A 1 84 ? 35.097 -33.754 -20.945 1.00 50.64 237 ASN A C 1
ATOM 659 O O . ASN A 1 84 ? 34.017 -34.264 -20.639 1.00 52.40 237 ASN A O 1
ATOM 661 N N . ARG A 1 85 ? 35.192 -32.549 -21.496 1.00 45.74 238 ARG A N 1
ATOM 662 C CA . ARG A 1 85 ? 34.116 -31.583 -21.412 1.00 40.23 238 ARG A CA 1
ATOM 663 C C . ARG A 1 85 ? 33.802 -31.025 -22.788 1.00 34.08 238 ARG A C 1
ATOM 664 O O . ARG A 1 85 ? 34.693 -30.508 -23.467 1.00 35.18 238 ARG A O 1
ATOM 672 N N . SER A 1 86 ? 32.533 -31.085 -23.164 1.00 28.01 239 SER A N 1
ATOM 673 C CA . SER A 1 86 ? 32.097 -30.460 -24.404 1.00 26.09 239 SER A CA 1
ATOM 674 C C . SER A 1 86 ? 31.693 -29.002 -24.235 1.00 22.60 239 SER A C 1
ATOM 675 O O . SER A 1 86 ? 31.803 -28.227 -25.200 1.00 22.73 239 SER A O 1
ATOM 678 N N . TYR A 1 87 ? 31.229 -28.619 -23.053 1.00 20.49 240 TYR A N 1
ATOM 679 C CA . TYR A 1 87 ? 30.652 -27.311 -22.829 1.00 18.63 240 TYR A CA 1
ATOM 680 C C . TYR A 1 87 ? 31.144 -26.736 -21.517 1.00 18.74 240 TYR A C 1
ATOM 681 O O . TYR A 1 87 ? 31.297 -27.437 -20.509 1.00 21.40 240 TYR A O 1
ATOM 690 N N . LEU A 1 88 ? 31.348 -25.438 -21.533 1.00 15.67 241 LEU A N 1
ATOM 691 C CA . LEU A 1 88 ? 31.527 -24.623 -20.347 1.00 14.42 241 LEU A CA 1
ATOM 692 C C . LEU A 1 88 ? 30.426 -23.582 -20.402 1.00 12.57 241 LEU A C 1
ATOM 693 O O . LEU A 1 88 ? 30.445 -22.713 -21.293 1.00 14.35 241 LEU A O 1
ATOM 698 N N . THR A 1 89 ? 29.448 -23.651 -19.487 1.00 10.54 242 THR A N 1
ATOM 699 C CA . THR A 1 89 ? 28.289 -22.794 -19.579 1.00 10.00 242 THR A CA 1
ATOM 700 C C . THR A 1 89 ? 28.348 -21.781 -18.441 1.00 8.70 242 THR A C 1
ATOM 701 O O . THR A 1 89 ? 28.359 -22.154 -17.239 1.00 9.72 242 THR A O 1
ATOM 705 N N . VAL A 1 90 ? 28.386 -20.520 -18.773 1.00 8.28 243 VAL A N 1
ATOM 706 C CA . VAL A 1 90 ? 28.437 -19.401 -17.866 1.00 9.46 243 VAL A CA 1
ATOM 707 C C . VAL A 1 90 ? 27.106 -18.714 -17.907 1.00 8.37 243 VAL A C 1
ATOM 708 O O . VAL A 1 90 ? 26.693 -18.205 -18.969 1.00 10.24 243 VAL A O 1
ATOM 712 N N . ALA A 1 91 ? 26.404 -18.691 -16.770 1.00 7.67 244 ALA A N 1
ATOM 713 C CA . ALA A 1 91 ? 25.094 -18.093 -16.672 1.00 7.60 244 ALA A CA 1
ATOM 714 C C . ALA A 1 91 ? 25.182 -16.819 -15.866 1.00 7.81 244 ALA A C 1
ATOM 715 O O . ALA A 1 91 ? 25.753 -16.834 -14.751 1.00 9.30 244 ALA A O 1
ATOM 717 N N . ILE A 1 92 ? 24.648 -15.733 -16.387 1.00 7.71 245 ILE A N 1
ATOM 718 C CA . ILE A 1 92 ? 24.641 -14.421 -15.781 1.00 8.01 245 ILE A CA 1
ATOM 719 C C . ILE A 1 92 ? 23.199 -14.125 -15.393 1.00 8.86 245 ILE A C 1
ATOM 720 O O . ILE A 1 92 ? 22.298 -14.167 -16.239 1.00 8.85 245 ILE A O 1
ATOM 725 N N . GLY A 1 93 ? 22.974 -13.843 -14.079 1.00 8.86 246 GLY A N 1
ATOM 726 C CA . GLY A 1 93 ? 21.615 -13.653 -13.620 1.00 9.13 246 GLY A CA 1
ATOM 727 C C . GLY A 1 93 ? 21.343 -12.276 -13.047 1.00 9.03 246 GLY A C 1
ATOM 728 O O . GLY A 1 93 ? 22.132 -11.719 -12.281 1.00 10.37 246 GLY A O 1
ATOM 729 N N . CYS A 1 94 ? 20.229 -11.690 -13.459 1.00 10.26 247 CYS A N 1
ATOM 730 C CA . CYS A 1 94 ? 19.646 -10.551 -12.759 1.00 10.70 247 CYS A CA 1
ATOM 731 C C . CYS A 1 94 ? 18.261 -10.989 -12.297 1.00 11.07 247 CYS A C 1
ATOM 732 O O . CYS A 1 94 ? 17.972 -12.168 -12.284 1.00 13.01 247 CYS A O 1
ATOM 735 N N . THR A 1 95 ? 17.411 -10.066 -11.867 1.00 11.85 248 THR A N 1
ATOM 736 C CA . THR A 1 95 ? 16.125 -10.532 -11.347 1.00 12.33 248 THR A CA 1
ATOM 737 C C . THR A 1 95 ? 15.229 -11.038 -12.460 1.00 12.56 248 THR A C 1
ATOM 738 O O . THR A 1 95 ? 14.697 -12.15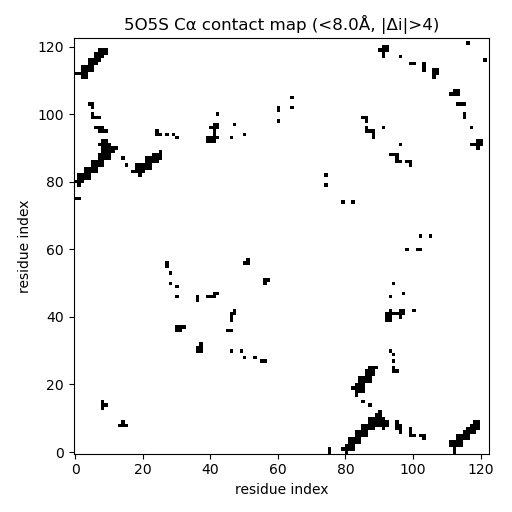6 -12.371 1.00 13.81 248 THR A O 1
ATOM 742 N N . GLY A 1 96 ? 15.053 -10.230 -13.523 1.00 12.93 249 GLY A N 1
ATOM 743 C CA . GLY A 1 96 ? 14.136 -10.611 -14.572 1.00 14.07 249 GLY A CA 1
ATOM 744 C C . GLY A 1 96 ? 14.768 -11.171 -15.823 1.00 12.18 249 GLY A C 1
ATOM 745 O O . GLY A 1 96 ? 14.063 -11.694 -16.671 1.00 14.66 249 GLY A O 1
ATOM 746 N N . GLY A 1 97 ? 16.081 -11.013 -15.978 1.00 11.45 250 GLY A N 1
ATOM 747 C CA . GLY A 1 97 ? 16.763 -11.527 -17.143 1.00 11.79 250 GLY A CA 1
ATOM 748 C C . GLY A 1 97 ? 16.566 -10.709 -18.400 1.00 11.16 250 GLY A C 1
ATOM 749 O O . GLY A 1 97 ? 16.744 -11.242 -19.501 1.00 12.33 250 GLY A O 1
ATOM 750 N N . LYS A 1 98 ? 16.267 -9.412 -18.274 1.00 12.17 251 LYS A N 1
ATOM 751 C CA . LYS A 1 98 ? 16.030 -8.584 -19.462 1.00 12.69 251 LYS A CA 1
ATOM 752 C C . LYS A 1 98 ? 17.113 -7.551 -19.728 1.00 11.56 251 LYS A C 1
ATOM 753 O O . LYS A 1 98 ? 17.362 -7.231 -20.891 1.00 12.43 251 LYS A O 1
ATOM 759 N N . HIS A 1 99 ? 17.738 -6.994 -18.662 1.00 11.79 252 HIS A N 1
ATOM 760 C CA . HIS A 1 99 ? 18.623 -5.840 -18.849 1.00 12.00 252 HIS A CA 1
ATOM 761 C C . HIS A 1 99 ? 20.078 -6.119 -18.491 1.00 11.15 252 HIS A C 1
ATOM 762 O O . HIS A 1 99 ? 20.892 -6.390 -19.381 1.00 11.04 252 HIS A O 1
ATOM 769 N N . ARG A 1 100 ? 20.409 -6.131 -17.200 1.00 11.03 253 ARG A N 1
ATOM 770 C CA . ARG A 1 100 ? 21.811 -6.288 -16.783 1.00 11.39 253 ARG A CA 1
ATOM 771 C C . ARG A 1 100 ? 22.418 -7.607 -17.272 1.00 10.65 253 ARG A C 1
ATOM 772 O O . ARG A 1 100 ? 23.544 -7.632 -17.782 1.00 10.69 253 ARG A O 1
ATOM 780 N N . SER A 1 101 ? 21.736 -8.724 -17.004 1.00 9.68 254 SER A N 1
ATOM 781 C CA . SER A 1 101 ? 22.313 -10.013 -17.359 1.00 9.84 254 SER A CA 1
ATOM 782 C C . SER A 1 101 ? 22.504 -10.152 -18.853 1.00 9.28 254 SER A C 1
ATOM 783 O O . SER A 1 101 ? 23.503 -10.736 -19.286 1.00 8.96 254 SER A O 1
ATOM 786 N N . VAL A 1 102 ? 21.518 -9.694 -19.636 1.00 9.39 255 VAL A N 1
ATOM 787 C CA . VAL A 1 102 ? 21.612 -9.756 -21.102 1.00 9.81 255 VAL A CA 1
ATOM 788 C C . VAL A 1 102 ? 22.868 -9.024 -21.574 1.00 9.01 255 VAL A C 1
ATOM 789 O O . VAL A 1 102 ? 23.670 -9.542 -22.378 1.00 9.55 255 VAL A O 1
ATOM 793 N N . TYR A 1 103 ? 23.045 -7.785 -21.112 1.00 9.50 256 TYR A N 1
ATOM 794 C CA . TYR A 1 103 ? 24.199 -6.994 -21.539 1.00 10.58 256 TYR A CA 1
ATOM 795 C C . TYR A 1 103 ? 25.511 -7.669 -21.179 1.00 10.16 256 TYR A C 1
ATOM 796 O O . TYR A 1 103 ? 26.444 -7.744 -21.988 1.00 9.98 256 TYR A O 1
ATOM 805 N N . ILE A 1 104 ? 25.629 -8.126 -19.923 1.00 9.72 257 ILE A N 1
ATOM 806 C CA . ILE A 1 104 ? 26.877 -8.711 -19.474 1.00 9.54 257 ILE A CA 1
ATOM 807 C C . ILE A 1 104 ? 27.176 -9.990 -20.242 1.00 9.61 257 ILE A C 1
ATOM 808 O O . ILE A 1 104 ? 28.322 -10.228 -20.615 1.00 9.54 257 ILE A O 1
ATOM 813 N N . ALA A 1 105 ? 26.176 -10.868 -20.411 1.00 9.35 258 ALA A N 1
ATOM 814 C CA . ALA A 1 105 ? 26.394 -12.092 -21.195 1.00 9.00 258 ALA A CA 1
ATOM 815 C C . ALA A 1 105 ? 26.856 -11.775 -22.607 1.00 9.67 258 ALA A C 1
ATOM 816 O O . ALA A 1 105 ? 27.751 -12.438 -23.137 1.00 9.85 258 ALA A O 1
ATOM 818 N N . GLU A 1 106 ? 26.248 -10.756 -23.230 1.00 9.72 259 GLU A N 1
ATOM 819 C CA . GLU A 1 106 ? 26.675 -10.345 -24.571 1.00 11.14 259 GLU A CA 1
ATOM 820 C C . GLU A 1 106 ? 28.133 -9.930 -24.570 1.00 10.20 259 GLU A C 1
ATOM 821 O O . GLU A 1 106 ? 28.895 -10.304 -25.491 1.00 11.15 259 GLU A O 1
ATOM 827 N N . GLN A 1 107 ? 28.537 -9.111 -23.599 1.00 10.27 260 GLN A N 1
ATOM 828 C CA . GLN A 1 107 ? 29.901 -8.603 -23.600 1.00 11.38 260 GLN A CA 1
ATOM 829 C C . GLN A 1 107 ? 30.911 -9.712 -23.352 1.00 10.77 260 GLN A C 1
ATOM 830 O O . GLN A 1 107 ? 31.995 -9.712 -23.953 1.00 11.52 260 GLN A O 1
ATOM 836 N N . LEU A 1 108 ? 30.584 -10.661 -22.461 1.00 9.46 261 LEU A N 1
ATOM 837 C CA . LEU A 1 108 ? 31.480 -11.791 -22.256 1.00 10.19 261 LEU A CA 1
ATOM 838 C C . LEU A 1 108 ? 31.598 -12.632 -23.522 1.00 10.35 261 LEU A C 1
ATOM 839 O O . LEU A 1 108 ? 32.692 -13.101 -23.861 1.00 10.43 261 LEU A O 1
ATOM 844 N N . ALA A 1 109 ? 30.451 -12.953 -24.120 1.00 9.95 262 ALA A N 1
ATOM 845 C CA . ALA A 1 109 ? 30.489 -13.728 -25.381 1.00 11.49 262 ALA A CA 1
ATOM 846 C C . ALA A 1 109 ? 31.324 -13.045 -26.478 1.00 12.10 262 ALA A C 1
ATOM 847 O O . ALA A 1 109 ? 32.184 -13.704 -27.098 1.00 12.17 262 ALA A O 1
ATOM 849 N N . ASP A 1 110 ? 31.167 -11.731 -26.623 1.00 12.43 263 ASP A N 1
ATOM 850 C CA . ASP A 1 110 ? 31.956 -11.012 -27.641 1.00 14.36 263 ASP A CA 1
ATOM 851 C C . ASP A 1 110 ? 33.430 -11.073 -27.291 1.00 12.94 263 ASP A C 1
ATOM 852 O O . ASP A 1 110 ? 34.287 -11.203 -28.193 1.00 13.34 263 ASP A O 1
ATOM 857 N N . TYR A 1 111 ? 33.785 -10.943 -25.998 1.00 11.95 264 TYR A N 1
ATOM 858 C CA . TYR A 1 111 ? 35.193 -10.996 -25.621 1.00 12.20 264 TYR A CA 1
ATOM 859 C C . TYR A 1 111 ? 35.798 -12.354 -25.970 1.00 11.78 264 TYR A C 1
ATOM 860 O O . TYR A 1 111 ? 36.854 -12.426 -26.634 1.00 12.23 264 TYR A O 1
ATOM 869 N N . PHE A 1 112 ? 35.151 -13.455 -25.590 1.00 11.08 265 PHE A N 1
ATOM 870 C CA . PHE A 1 112 ? 35.748 -14.756 -25.889 1.00 11.41 265 PHE A CA 1
ATOM 871 C C . PHE A 1 112 ? 35.735 -15.075 -27.390 1.00 11.91 265 PHE A C 1
ATOM 872 O O . PHE A 1 112 ? 36.655 -15.742 -27.867 1.00 13.45 265 PHE A O 1
ATOM 880 N N . ARG A 1 113 ? 34.696 -14.638 -28.114 1.00 11.78 266 ARG A N 1
ATOM 881 C CA . ARG A 1 113 ? 34.744 -14.747 -29.578 1.00 12.73 266 ARG A CA 1
ATOM 882 C C . ARG A 1 113 ? 36.006 -14.050 -30.110 1.00 12.59 266 ARG A C 1
ATOM 883 O O . ARG A 1 113 ? 36.714 -14.604 -31.000 1.00 14.08 266 ARG A O 1
ATOM 891 N N . SER A 1 114 ? 36.309 -12.848 -29.611 1.00 13.38 267 SER A N 1
ATOM 892 C CA . SER A 1 114 ? 37.492 -12.110 -30.039 1.00 14.65 267 SER A CA 1
ATOM 893 C C . SER A 1 114 ? 38.793 -12.829 -29.758 1.00 15.20 267 SER A C 1
ATOM 894 O O . SER A 1 114 ? 39.799 -12.533 -30.436 1.00 17.91 267 SER A O 1
ATOM 897 N N . ARG A 1 115 ? 38.808 -13.754 -28.790 1.00 15.29 268 ARG A N 1
ATOM 898 C CA . ARG A 1 115 ? 39.984 -14.544 -28.473 1.00 15.77 268 ARG A CA 1
ATOM 899 C C . ARG A 1 115 ? 40.044 -15.820 -29.291 1.00 16.18 268 ARG A C 1
ATOM 900 O O . ARG A 1 115 ? 40.898 -16.667 -29.018 1.00 20.17 268 ARG A O 1
ATOM 908 N N . GLY A 1 116 ? 39.122 -15.989 -30.249 1.00 14.83 269 GLY A N 1
ATOM 909 C CA . GLY A 1 116 ? 39.152 -17.178 -31.084 1.00 15.67 269 GLY A CA 1
ATOM 910 C C . GLY A 1 116 ? 38.505 -18.395 -30.455 1.00 14.37 269 GLY A C 1
ATOM 911 O O . GLY A 1 116 ? 38.685 -19.509 -30.965 1.00 14.96 269 GLY A O 1
ATOM 912 N N . LYS A 1 117 ? 37.775 -18.228 -29.338 1.00 13.51 270 LYS A N 1
ATOM 913 C CA . LYS A 1 117 ? 37.115 -19.378 -28.727 1.00 14.35 270 LYS A CA 1
ATOM 914 C C . LYS A 1 117 ? 35.805 -19.713 -29.446 1.00 11.49 270 LYS A C 1
ATOM 915 O O . LYS A 1 117 ? 35.206 -18.888 -30.117 1.00 12.91 270 LYS A O 1
ATOM 921 N N . ASN A 1 118 ? 35.407 -20.957 -29.337 1.00 12.33 271 ASN A N 1
ATOM 922 C CA . ASN A 1 118 ? 34.112 -21.397 -29.817 1.00 10.99 271 ASN A CA 1
ATOM 923 C C . ASN A 1 118 ? 33.046 -20.964 -28.828 1.00 12.18 271 ASN A C 1
ATOM 924 O O . ASN A 1 118 ? 33.103 -21.363 -27.647 1.00 12.58 271 ASN A O 1
ATOM 929 N N . VAL A 1 119 ? 32.093 -20.138 -29.258 1.00 10.52 272 VAL A N 1
ATOM 930 C CA . VAL A 1 119 ? 31.147 -19.511 -28.337 1.00 11.25 272 VAL A CA 1
ATOM 931 C C . VAL A 1 119 ? 29.732 -19.587 -28.852 1.00 11.57 272 VAL A C 1
ATOM 932 O O . VAL A 1 119 ? 29.506 -19.666 -30.095 1.00 12.00 272 VAL A O 1
ATOM 936 N N . GLN A 1 120 ? 28.764 -19.486 -27.944 1.00 10.62 273 GLN A N 1
ATOM 937 C CA A GLN A 1 120 ? 27.378 -19.318 -28.303 0.62 10.13 273 GLN A CA 1
ATOM 938 C CA B GLN A 1 120 ? 27.379 -19.280 -28.323 0.38 10.48 273 GLN A CA 1
ATOM 939 C C . GLN A 1 120 ? 26.698 -18.541 -27.194 1.00 10.66 273 GLN A C 1
ATOM 940 O O . GLN A 1 120 ? 27.028 -18.755 -25.988 1.00 12.46 273 GLN A O 1
ATOM 951 N N . SER A 1 121 ? 25.756 -17.709 -27.467 1.00 11.36 274 SER A N 1
ATOM 952 C CA . SER A 1 121 ? 24.990 -16.943 -26.489 1.00 10.30 274 SER A CA 1
ATOM 953 C C . SER A 1 121 ? 23.554 -17.367 -26.513 1.00 11.19 274 SER A C 1
ATOM 954 O O . SER A 1 121 ? 23.035 -17.827 -27.555 1.00 12.56 274 SER A O 1
ATOM 957 N N . ARG A 1 122 ? 22.883 -17.160 -25.367 1.00 9.43 275 ARG A N 1
ATOM 958 C CA . ARG A 1 122 ? 21.474 -17.461 -25.257 1.00 10.17 275 ARG A CA 1
ATOM 959 C C . ARG A 1 122 ? 20.863 -16.561 -24.197 1.00 9.81 275 ARG A C 1
ATOM 960 O O . ARG A 1 122 ? 21.463 -16.385 -23.129 1.00 11.96 275 ARG A O 1
ATOM 968 N N . HIS A 1 123 ? 19.691 -16.017 -24.424 1.00 10.12 276 HIS A N 1
ATOM 969 C CA . HIS A 1 123 ? 19.005 -15.135 -23.478 1.00 10.49 276 HIS A CA 1
ATOM 970 C C . HIS A 1 123 ? 17.699 -15.811 -23.093 1.00 10.54 276 HIS A C 1
ATOM 971 O O . HIS A 1 123 ? 16.736 -15.810 -23.853 1.00 12.93 276 HIS A O 1
ATOM 978 N N . ARG A 1 124 ? 17.685 -16.434 -21.896 1.00 10.75 277 ARG A N 1
ATOM 979 C CA . ARG A 1 124 ? 16.565 -17.291 -21.520 1.00 11.28 277 ARG A CA 1
ATOM 980 C C . ARG A 1 124 ? 15.246 -16.542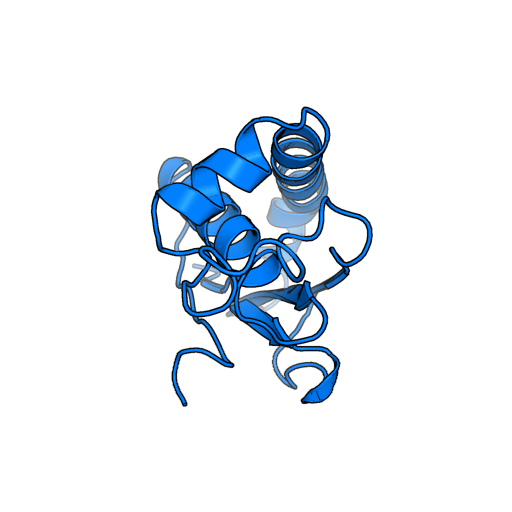 -21.430 1.00 14.23 277 ARG A C 1
ATOM 981 O O . ARG A 1 124 ? 14.201 -17.121 -21.733 1.00 16.26 277 ARG A O 1
ATOM 989 N N . THR A 1 125 ? 15.250 -15.296 -20.930 1.00 14.80 278 THR A N 1
ATOM 990 C CA A THR A 1 125 ? 13.998 -14.534 -20.835 0.70 16.02 278 THR A CA 1
ATOM 991 C CA B THR A 1 125 ? 13.979 -14.577 -20.854 0.30 16.11 278 THR A CA 1
ATOM 992 C C . THR A 1 125 ? 13.579 -13.985 -22.195 1.00 16.25 278 THR A C 1
ATOM 993 O O . THR A 1 125 ? 12.390 -13.955 -22.536 1.00 18.75 278 THR A O 1
ATOM 1000 N N . LEU A 1 126 ? 14.534 -13.482 -22.951 1.00 17.52 279 LEU A N 1
ATOM 1001 C CA . LEU A 1 126 ? 14.183 -12.877 -24.227 1.00 18.26 279 LEU A CA 1
ATOM 1002 C C . LEU A 1 126 ? 13.652 -13.903 -25.211 1.00 19.29 279 LEU A C 1
ATOM 1003 O O . LEU A 1 126 ? 12.828 -13.569 -26.067 1.00 21.49 279 LEU A O 1
ATOM 1008 N N . GLU A 1 127 ? 14.097 -15.151 -25.105 1.00 22.41 280 GLU A N 1
ATOM 1009 C CA . GLU A 1 127 ? 13.667 -16.151 -26.071 1.00 23.72 280 GLU A CA 1
ATOM 1010 C C . GLU A 1 127 ? 12.206 -16.529 -25.868 1.00 28.87 280 GLU A C 1
ATOM 1011 O O . GLU A 1 127 ? 11.598 -17.117 -26.770 1.00 29.56 280 GLU A O 1
ATOM 1017 N N . LYS A 1 128 ? 11.630 -16.200 -24.713 1.00 31.57 281 LYS A N 1
ATOM 1018 C CA . LYS A 1 128 ? 10.199 -16.398 -24.469 1.00 38.69 281 LYS A CA 1
ATOM 1019 C C . LYS A 1 128 ? 9.372 -15.219 -24.970 1.00 41.05 281 LYS A C 1
ATOM 1020 O O . LYS A 1 128 ? 9.679 -14.622 -26.005 1.00 42.37 281 LYS A O 1
#

Secondary structure (DSSP, 8-state):
-PEEEEEEEEGGG---TT-SEEEE-TTS--GGG-TTTTTS-TTSHHHHHHHHTSHHHHHHHHHHHHHHHHHHHHHTTSS-SEEEEEEEESSSSSHHHHHHHHHHHHHHHTT-EEEEEETTTT-